Protein AF-A0A8K0CSU3-F1 (afdb_monomer_lite)

pLDDT: mean 88.86, std 16.76, range [47.19, 98.75]

Sequence (103 aa):
MLKIRALNRDSLSDEDAPTIRKEAQEEIALDLYNNALRLRCNGDLEESETVLQQILKENIPQLEAQGGLPKTMSTLKYSCYINLGSNAYERDDIKLALDYFLT

Foldseek 3Di:
DDDDDDPPPPPPPPVPPPDDDLVNLVVVLVVLLVVLVVCVVVVVLVVSLVSLVCSQVPSQVSNCVVVHDDPVVVVSNLVSLQSNLVSCVVVVVNVSSVVSNVD

Secondary structure (DSSP, 8-state):
------------------PPPHHHHHHHHHHHHHHHHHHHHHT-HHHHHHHHHHIIIIIHHHHHHTTS--HHHHHHHHHHHHHHHHHHHHTT-HHHHHHHHT-

Organism: Ignelater luminosus (NCBI:txid2038154)

Radius of gyration: 20.56 Å; chains: 1; bounding box: 41×35×65 Å

Structure (mmCIF, N/CA/C/O backbone):
data_AF-A0A8K0CSU3-F1
#
_entry.id   AF-A0A8K0CSU3-F1
#
loop_
_atom_site.group_PDB
_atom_site.id
_atom_site.type_symbol
_atom_site.label_atom_id
_atom_site.label_alt_id
_atom_site.label_comp_id
_atom_site.label_asym_id
_atom_site.label_entity_id
_atom_site.label_seq_id
_atom_site.pdbx_PDB_ins_code
_atom_site.Cartn_x
_atom_site.Cartn_y
_atom_site.Cartn_z
_atom_site.occupancy
_atom_site.B_iso_or_equiv
_atom_site.auth_seq_id
_atom_site.auth_comp_id
_atom_site.auth_asym_id
_atom_site.auth_atom_id
_atom_site.pdbx_PDB_model_num
ATOM 1 N N . MET A 1 1 ? 24.356 -23.534 -53.175 1.00 47.19 1 MET A N 1
ATOM 2 C CA . MET A 1 1 ? 24.600 -22.096 -52.925 1.00 47.19 1 MET A CA 1
ATOM 3 C C . MET A 1 1 ? 23.459 -21.556 -52.085 1.00 47.19 1 MET A C 1
ATOM 5 O O . MET A 1 1 ? 22.329 -21.553 -52.558 1.00 47.19 1 MET A O 1
ATOM 9 N N . LEU A 1 2 ? 23.734 -21.166 -50.841 1.00 52.09 2 LEU A N 1
ATOM 10 C CA . LEU A 1 2 ? 22.733 -20.556 -49.971 1.00 52.09 2 LEU A CA 1
ATOM 11 C C . LEU A 1 2 ? 22.543 -19.094 -50.412 1.00 52.09 2 LEU A C 1
ATOM 13 O O . LEU A 1 2 ? 23.488 -18.310 -50.351 1.00 52.09 2 LEU A O 1
ATOM 17 N N . LYS A 1 3 ? 21.355 -18.728 -50.903 1.00 55.78 3 LYS A N 1
ATOM 18 C CA . LYS A 1 3 ? 21.001 -17.326 -51.172 1.00 55.78 3 LYS A CA 1
ATOM 19 C C . LYS A 1 3 ? 20.470 -16.714 -49.879 1.00 55.78 3 LYS A C 1
ATOM 21 O O . LYS A 1 3 ? 19.316 -16.934 -49.526 1.00 55.78 3 LYS A O 1
ATOM 26 N N . ILE A 1 4 ? 21.314 -15.956 -49.184 1.00 60.19 4 ILE A N 1
ATOM 27 C CA . ILE A 1 4 ? 20.882 -15.129 -48.056 1.00 60.19 4 ILE A CA 1
ATOM 28 C C . ILE A 1 4 ? 20.201 -13.891 -48.641 1.00 60.19 4 ILE A C 1
ATOM 30 O O . ILE A 1 4 ? 20.833 -13.076 -49.310 1.00 60.19 4 ILE A O 1
ATOM 34 N N . ARG A 1 5 ? 18.887 -13.793 -48.441 1.00 66.31 5 ARG A N 1
ATOM 35 C CA . ARG A 1 5 ? 18.092 -12.609 -48.770 1.00 66.31 5 ARG A CA 1
ATOM 36 C C . ARG A 1 5 ? 17.986 -11.787 -47.490 1.00 66.31 5 ARG A C 1
ATOM 38 O O . ARG A 1 5 ? 17.591 -12.335 -46.465 1.00 66.31 5 ARG A O 1
ATOM 45 N N . ALA A 1 6 ? 18.370 -10.513 -47.537 1.00 61.16 6 ALA A N 1
ATOM 46 C CA . ALA A 1 6 ? 18.191 -9.620 -46.399 1.00 61.16 6 ALA A CA 1
ATOM 47 C C . ALA A 1 6 ? 16.698 -9.565 -46.046 1.00 61.16 6 ALA A C 1
ATOM 49 O O . ALA A 1 6 ? 15.867 -9.307 -46.922 1.00 61.16 6 ALA A O 1
ATOM 50 N N . LEU A 1 7 ? 16.358 -9.845 -44.783 1.00 53.75 7 LEU A N 1
ATOM 51 C CA . LEU A 1 7 ? 15.052 -9.486 -44.252 1.00 53.75 7 LEU A CA 1
ATOM 52 C C . LEU A 1 7 ? 15.010 -7.955 -44.230 1.00 53.75 7 LEU A C 1
ATOM 54 O O . LEU A 1 7 ? 15.459 -7.336 -43.271 1.00 53.75 7 LEU A O 1
ATOM 58 N N . ASN A 1 8 ? 14.443 -7.349 -45.273 1.00 52.28 8 ASN A N 1
ATOM 59 C CA . ASN A 1 8 ? 13.731 -6.089 -45.096 1.00 52.28 8 ASN A CA 1
ATOM 60 C C . ASN A 1 8 ? 12.508 -6.427 -44.243 1.00 52.28 8 ASN A C 1
ATOM 62 O O . ASN A 1 8 ? 11.420 -6.677 -44.752 1.00 52.28 8 ASN A O 1
ATOM 66 N N . ARG A 1 9 ? 12.737 -6.575 -42.940 1.00 51.62 9 ARG A N 1
ATOM 67 C CA . ARG A 1 9 ? 11.687 -6.425 -41.958 1.00 51.62 9 ARG A CA 1
ATOM 68 C C . ARG A 1 9 ? 11.714 -4.943 -41.670 1.00 51.62 9 ARG A C 1
ATOM 70 O O . ARG A 1 9 ? 12.647 -4.468 -41.027 1.00 51.62 9 ARG A O 1
ATOM 77 N N . ASP A 1 10 ? 10.767 -4.246 -42.282 1.00 49.66 10 ASP A N 1
ATOM 78 C CA . ASP A 1 10 ? 10.502 -2.843 -42.035 1.00 49.66 10 ASP A CA 1
ATOM 79 C C . ASP A 1 10 ? 10.675 -2.585 -40.543 1.00 49.66 10 ASP A C 1
ATOM 81 O O . ASP A 1 10 ? 10.066 -3.257 -39.701 1.00 49.66 10 ASP A O 1
ATOM 85 N N . SER A 1 11 ? 11.606 -1.686 -40.236 1.00 47.53 11 SER A N 1
ATOM 86 C CA . SER A 1 11 ? 11.734 -1.106 -38.915 1.00 47.53 11 SER A CA 1
ATOM 87 C C . SER A 1 11 ? 10.408 -0.405 -38.673 1.00 47.53 11 SER A C 1
ATOM 89 O O . SER A 1 11 ? 10.221 0.730 -39.106 1.00 47.53 11 SER A O 1
ATOM 91 N N . LEU A 1 12 ? 9.457 -1.120 -38.067 1.00 48.66 12 LEU A N 1
ATOM 92 C CA . LEU A 1 12 ? 8.349 -0.514 -37.357 1.00 48.66 12 LEU A CA 1
ATOM 93 C C . LEU A 1 12 ? 9.019 0.429 -36.370 1.00 48.66 12 LEU A C 1
ATOM 95 O O . LEU A 1 12 ? 9.582 0.006 -35.365 1.00 48.66 12 LEU A O 1
ATOM 99 N N . SER A 1 13 ? 9.069 1.697 -36.759 1.00 49.31 13 SER A N 1
ATOM 100 C CA . SER A 1 13 ? 9.314 2.811 -35.871 1.00 49.31 13 SER A CA 1
ATOM 101 C C . SER A 1 13 ? 8.097 2.882 -34.958 1.00 49.31 13 SER A C 1
ATOM 103 O O . SER A 1 13 ? 7.254 3.760 -35.118 1.00 49.31 13 SER A O 1
ATOM 105 N N . ASP A 1 14 ? 7.969 1.909 -34.055 1.00 47.84 14 ASP A N 1
ATOM 106 C CA . ASP A 1 14 ? 7.305 2.178 -32.798 1.00 47.84 14 ASP A CA 1
ATOM 107 C C . ASP A 1 14 ? 8.161 3.271 -32.174 1.00 47.84 14 ASP A C 1
ATOM 109 O O . ASP A 1 14 ? 9.370 3.110 -31.990 1.00 47.84 14 ASP A O 1
ATOM 113 N N . GLU A 1 15 ? 7.571 4.444 -31.979 1.00 48.31 15 GLU A N 1
ATOM 114 C CA . GLU A 1 15 ? 8.167 5.415 -31.084 1.00 48.31 15 GLU A CA 1
ATOM 115 C C . GLU A 1 15 ? 8.269 4.732 -29.720 1.00 48.31 15 GLU A C 1
ATOM 117 O O . GLU A 1 15 ? 7.297 4.666 -28.969 1.00 48.31 15 GLU A O 1
ATOM 122 N N . ASP A 1 16 ? 9.438 4.145 -29.453 1.00 54.34 16 ASP A N 1
ATOM 123 C CA . ASP A 1 16 ? 9.822 3.571 -28.174 1.00 54.34 16 ASP A CA 1
ATOM 124 C C . ASP A 1 16 ? 9.831 4.723 -27.168 1.00 54.34 16 ASP A C 1
ATOM 126 O O . ASP A 1 16 ? 10.859 5.352 -26.893 1.00 54.34 16 ASP A O 1
ATOM 130 N N . ALA A 1 17 ? 8.657 5.035 -26.618 1.00 58.22 17 ALA A N 1
ATOM 131 C CA . ALA A 1 17 ? 8.580 5.774 -25.377 1.00 58.22 17 ALA A CA 1
ATOM 132 C C . ALA A 1 17 ? 9.525 5.057 -24.398 1.00 58.22 17 ALA A C 1
ATOM 134 O O . ALA A 1 17 ? 9.455 3.827 -24.277 1.00 58.22 17 ALA A O 1
ATOM 135 N N . PRO A 1 18 ? 10.455 5.775 -23.744 1.00 62.03 18 PRO A N 1
ATOM 136 C CA . PRO A 1 18 ? 11.475 5.138 -22.932 1.00 62.03 18 PRO A CA 1
ATOM 137 C C . PRO A 1 18 ? 10.801 4.272 -21.868 1.00 62.03 18 PRO A C 1
ATOM 139 O O . PRO A 1 18 ? 10.131 4.774 -20.967 1.00 62.03 18 PRO A O 1
ATOM 142 N N . THR A 1 19 ? 10.959 2.954 -21.997 1.00 72.62 19 THR A N 1
ATOM 143 C CA . THR A 1 19 ? 10.410 2.008 -21.029 1.00 72.62 19 THR A CA 1
ATOM 144 C C . THR A 1 19 ? 11.169 2.194 -19.720 1.00 72.62 19 THR A C 1
ATOM 146 O O . THR A 1 19 ? 12.389 2.013 -19.666 1.00 72.62 19 THR A O 1
ATOM 149 N N . ILE A 1 20 ? 10.454 2.589 -18.664 1.00 82.56 20 ILE A N 1
ATOM 150 C CA . ILE A 1 20 ? 11.016 2.692 -17.316 1.00 82.56 20 ILE A CA 1
ATOM 151 C C . ILE A 1 20 ? 11.531 1.308 -16.918 1.00 82.56 20 ILE A C 1
ATOM 153 O O . ILE A 1 20 ? 10.822 0.307 -17.031 1.00 82.56 20 ILE A O 1
ATOM 157 N N . ARG A 1 21 ? 12.788 1.252 -16.469 1.00 89.88 21 ARG A N 1
ATOM 158 C CA . ARG A 1 21 ? 13.401 0.003 -16.008 1.00 89.88 21 ARG A CA 1
ATOM 159 C C . ARG A 1 21 ? 12.682 -0.510 -14.767 1.00 89.88 21 ARG A C 1
ATOM 161 O O . ARG A 1 21 ? 12.252 0.286 -13.933 1.00 89.88 21 ARG A O 1
ATOM 168 N N . LYS A 1 22 ? 12.630 -1.830 -14.617 1.00 91.19 22 LYS A N 1
ATOM 169 C CA . LYS A 1 22 ? 11.954 -2.496 -13.502 1.00 91.19 22 LYS A CA 1
ATOM 170 C C . LYS A 1 22 ? 12.383 -1.951 -12.146 1.00 91.19 22 LYS A C 1
ATOM 172 O O . LYS A 1 22 ? 11.538 -1.592 -11.341 1.00 91.19 22 LYS A O 1
ATOM 177 N N . GLU A 1 23 ? 13.683 -1.787 -11.940 1.00 92.94 23 GLU A N 1
ATOM 178 C CA . GLU A 1 23 ? 14.252 -1.295 -10.686 1.00 92.94 23 GLU A CA 1
ATOM 179 C C . GLU A 1 23 ? 13.834 0.152 -10.388 1.00 92.94 23 GLU A C 1
ATOM 181 O O . GLU A 1 23 ? 13.595 0.507 -9.239 1.00 92.94 23 GLU A O 1
ATOM 186 N N . ALA A 1 24 ? 13.694 0.989 -11.421 1.00 93.62 24 ALA A N 1
ATOM 187 C CA . ALA A 1 24 ? 13.189 2.350 -11.252 1.00 93.62 24 ALA A CA 1
ATOM 188 C C . ALA A 1 24 ? 11.692 2.351 -10.909 1.00 93.62 24 ALA A C 1
ATOM 190 O O . ALA A 1 24 ? 11.252 3.134 -10.075 1.00 93.62 24 ALA A O 1
ATOM 191 N N . GLN A 1 25 ? 10.915 1.446 -11.505 1.00 94.31 25 GLN A N 1
ATOM 192 C CA . GLN A 1 25 ? 9.499 1.279 -11.185 1.00 94.31 25 GLN A CA 1
ATOM 193 C C . GLN A 1 25 ? 9.285 0.757 -9.752 1.00 94.31 25 GLN A C 1
ATOM 195 O O . GLN A 1 25 ? 8.343 1.173 -9.075 1.00 94.31 25 GLN A O 1
ATOM 200 N N . GLU A 1 26 ? 10.166 -0.130 -9.284 1.00 96.00 26 GLU A N 1
ATOM 201 C CA . GLU A 1 26 ? 10.206 -0.607 -7.898 1.00 96.00 26 GLU A CA 1
ATOM 202 C C . GLU A 1 26 ? 10.463 0.545 -6.918 1.00 96.00 26 GLU A C 1
ATOM 204 O O . GLU A 1 26 ? 9.739 0.673 -5.931 1.00 96.00 26 GLU A O 1
ATOM 209 N N . GLU A 1 27 ? 11.429 1.418 -7.217 1.00 97.31 27 GLU A N 1
ATOM 210 C CA . GLU A 1 27 ? 11.734 2.579 -6.372 1.00 97.31 27 GLU A CA 1
ATOM 211 C C . GLU A 1 27 ? 10.568 3.573 -6.324 1.00 97.31 27 GLU A C 1
ATOM 213 O O . GLU A 1 27 ? 10.178 4.017 -5.247 1.00 97.31 27 GLU A O 1
ATOM 218 N N . ILE A 1 28 ? 9.927 3.845 -7.467 1.00 96.62 28 ILE A N 1
ATOM 219 C CA . ILE A 1 28 ? 8.726 4.693 -7.523 1.00 96.62 28 ILE A CA 1
ATOM 220 C C . ILE A 1 28 ? 7.623 4.134 -6.610 1.00 96.62 28 ILE A C 1
ATOM 222 O O . ILE A 1 28 ? 6.981 4.886 -5.876 1.00 96.62 28 ILE A O 1
ATOM 226 N N . ALA A 1 29 ? 7.393 2.817 -6.632 1.00 97.69 29 ALA A N 1
ATOM 227 C CA . ALA A 1 29 ? 6.384 2.188 -5.781 1.00 97.69 29 ALA A CA 1
ATOM 228 C C . ALA A 1 29 ? 6.731 2.305 -4.284 1.00 97.69 29 ALA A C 1
ATOM 230 O O . ALA A 1 29 ? 5.845 2.557 -3.464 1.00 97.69 29 ALA A O 1
ATOM 231 N N . LEU A 1 30 ? 8.010 2.157 -3.925 1.00 98.38 30 LEU A N 1
ATOM 232 C CA . LEU A 1 30 ? 8.492 2.321 -2.551 1.00 98.38 30 LEU A CA 1
ATOM 233 C C . LEU A 1 30 ? 8.360 3.766 -2.061 1.00 98.38 30 LEU A C 1
ATOM 235 O O . LEU A 1 30 ? 7.914 3.990 -0.934 1.00 98.38 30 LEU A O 1
ATOM 239 N N . ASP A 1 31 ? 8.691 4.743 -2.900 1.00 98.62 31 ASP A N 1
ATOM 240 C CA . ASP A 1 31 ? 8.559 6.162 -2.574 1.00 98.62 31 ASP A CA 1
ATOM 241 C C . ASP A 1 31 ? 7.101 6.567 -2.358 1.00 98.62 31 ASP A C 1
ATOM 243 O O . ASP A 1 31 ? 6.785 7.236 -1.367 1.00 98.62 31 ASP A O 1
ATOM 247 N N . LEU A 1 32 ? 6.194 6.106 -3.225 1.00 98.69 32 LEU A N 1
ATOM 248 C CA . LEU A 1 32 ? 4.754 6.303 -3.048 1.00 98.69 32 LEU A CA 1
ATOM 249 C C . LEU A 1 32 ? 4.266 5.675 -1.742 1.00 98.69 32 LEU A C 1
ATOM 251 O O . LEU A 1 32 ? 3.527 6.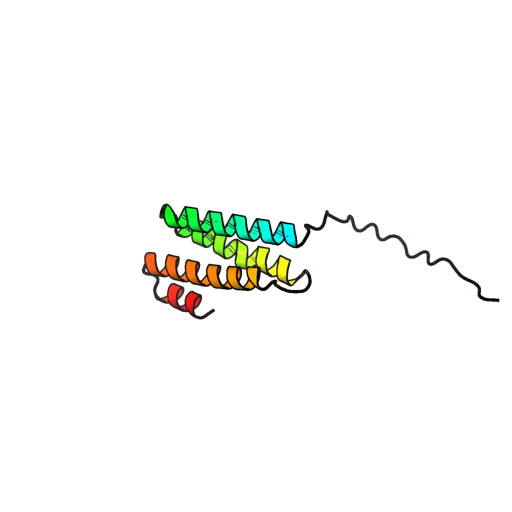310 -0.991 1.00 98.69 32 LEU A O 1
ATOM 255 N N . TYR A 1 33 ? 4.710 4.459 -1.423 1.00 98.75 33 TYR A N 1
ATOM 256 C CA . TYR A 1 33 ? 4.326 3.801 -0.178 1.00 98.75 33 TYR A CA 1
ATOM 257 C C . TYR A 1 33 ? 4.820 4.573 1.052 1.00 98.75 33 TYR A C 1
ATOM 259 O O . TYR A 1 33 ? 4.051 4.830 1.978 1.00 98.75 33 TYR A O 1
ATOM 267 N N . ASN A 1 34 ? 6.076 5.027 1.044 1.00 98.69 34 ASN A N 1
ATOM 268 C CA . ASN A 1 34 ? 6.621 5.864 2.112 1.00 98.69 34 ASN A CA 1
ATOM 269 C C . ASN A 1 34 ? 5.851 7.185 2.252 1.00 98.69 34 ASN A C 1
ATOM 271 O O . ASN A 1 34 ? 5.626 7.647 3.371 1.00 98.69 34 ASN A O 1
ATOM 275 N N . ASN A 1 35 ? 5.423 7.788 1.139 1.00 98.69 35 ASN A N 1
ATOM 276 C CA . ASN A 1 35 ? 4.560 8.965 1.162 1.00 98.69 35 ASN A CA 1
ATOM 277 C C . ASN A 1 35 ? 3.200 8.662 1.811 1.00 98.69 35 ASN A C 1
ATOM 279 O O . ASN A 1 35 ? 2.782 9.382 2.715 1.00 98.69 35 ASN A O 1
ATOM 283 N N . ALA A 1 36 ? 2.554 7.555 1.434 1.00 98.69 36 ALA A N 1
ATOM 284 C CA . ALA A 1 36 ? 1.285 7.133 2.024 1.00 98.69 36 ALA A CA 1
ATOM 285 C C . ALA A 1 36 ? 1.378 6.921 3.544 1.00 98.69 36 ALA A C 1
ATOM 287 O O . ALA A 1 36 ? 0.452 7.280 4.275 1.00 98.69 36 ALA A O 1
ATOM 288 N N . LEU A 1 37 ? 2.498 6.378 4.036 1.00 98.56 37 LEU A N 1
ATOM 289 C CA . LEU A 1 37 ? 2.734 6.222 5.472 1.00 98.56 37 LEU A CA 1
ATOM 290 C C . LEU A 1 37 ? 2.904 7.567 6.187 1.00 98.56 37 LEU A C 1
ATOM 292 O O . LEU A 1 37 ? 2.403 7.726 7.297 1.00 98.56 37 LEU A O 1
ATOM 296 N N . ARG A 1 38 ? 3.574 8.547 5.566 1.00 98.75 38 ARG A N 1
ATOM 297 C CA . ARG A 1 38 ? 3.700 9.901 6.135 1.00 98.75 38 ARG A CA 1
ATOM 298 C C . ARG A 1 38 ? 2.342 10.595 6.230 1.00 98.75 38 ARG A C 1
ATOM 300 O O . ARG A 1 38 ? 2.039 11.135 7.287 1.00 98.75 38 ARG A O 1
ATOM 307 N N . LEU A 1 39 ? 1.525 10.514 5.177 1.00 98.56 39 LEU A N 1
ATOM 308 C CA . LEU A 1 39 ? 0.150 11.031 5.170 1.00 98.56 39 LEU A CA 1
ATOM 309 C C . LEU A 1 39 ? -0.672 10.421 6.309 1.00 98.56 39 LEU A C 1
ATOM 311 O O . LEU A 1 39 ? -1.256 11.132 7.119 1.00 98.56 39 LEU A O 1
ATOM 315 N N . ARG A 1 40 ? -0.609 9.094 6.463 1.00 97.25 40 ARG A N 1
ATOM 316 C CA . ARG A 1 40 ? -1.270 8.396 7.570 1.00 97.25 40 ARG A CA 1
ATOM 317 C C . ARG A 1 40 ? -0.790 8.884 8.940 1.00 97.25 40 ARG A C 1
ATOM 319 O O . ARG A 1 40 ? -1.613 9.147 9.807 1.00 97.25 40 ARG A O 1
ATOM 326 N N . CYS A 1 41 ? 0.521 9.032 9.141 1.00 97.38 41 CYS A N 1
ATOM 327 C CA . CYS A 1 41 ? 1.082 9.549 10.396 1.00 97.38 41 CYS A CA 1
ATOM 328 C C . CYS A 1 41 ? 0.620 10.978 10.725 1.00 97.38 41 CYS A C 1
ATOM 330 O O . CYS A 1 41 ? 0.557 11.331 11.900 1.00 97.38 41 CYS A O 1
ATOM 332 N N . ASN A 1 42 ? 0.295 11.782 9.712 1.00 97.62 42 ASN A N 1
ATOM 333 C CA . ASN A 1 42 ? -0.245 13.130 9.882 1.00 97.62 42 ASN A CA 1
ATOM 334 C C . ASN A 1 42 ? -1.764 13.148 10.134 1.00 97.62 42 ASN A C 1
ATOM 336 O O . ASN A 1 42 ? -2.308 14.198 10.466 1.00 97.62 42 ASN A O 1
ATOM 340 N N . GLY A 1 43 ? -2.441 12.000 10.021 1.00 97.06 43 GLY A N 1
ATOM 341 C CA . GLY A 1 43 ? -3.896 11.879 10.129 1.00 97.06 43 GLY A CA 1
ATOM 342 C C . GLY A 1 43 ? -4.637 12.011 8.793 1.00 97.06 43 GLY A C 1
ATOM 343 O O . GLY A 1 43 ? -5.863 11.919 8.771 1.00 97.06 43 GLY A O 1
ATOM 344 N N . ASP A 1 44 ? -3.919 12.159 7.678 1.00 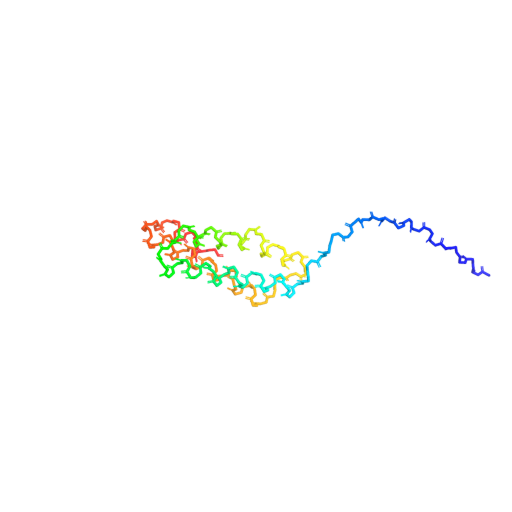98.12 44 ASP A N 1
ATOM 345 C CA . ASP A 1 44 ? -4.477 12.330 6.332 1.00 98.12 44 ASP A CA 1
ATOM 346 C C . ASP A 1 44 ? -4.857 10.964 5.722 1.00 98.12 44 ASP A C 1
ATOM 348 O O . ASP A 1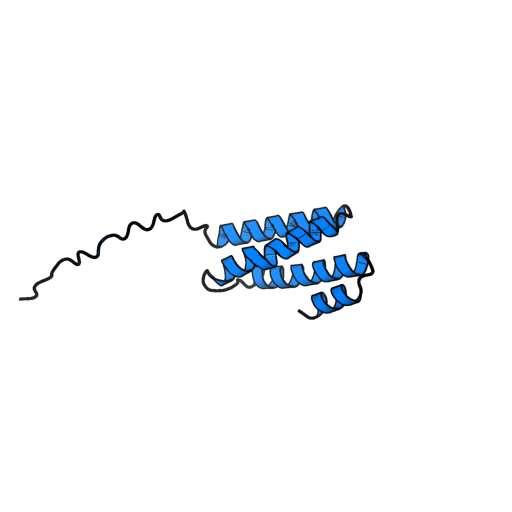 44 ? -4.281 10.492 4.736 1.00 98.12 44 ASP A O 1
ATOM 352 N N . LEU A 1 45 ? -5.813 10.272 6.354 1.00 97.44 45 LEU A N 1
ATOM 353 C CA . LEU A 1 45 ? -6.158 8.878 6.035 1.00 97.44 45 LEU A CA 1
ATOM 354 C C . LEU A 1 45 ? -6.706 8.688 4.611 1.00 97.44 45 LEU A C 1
ATOM 356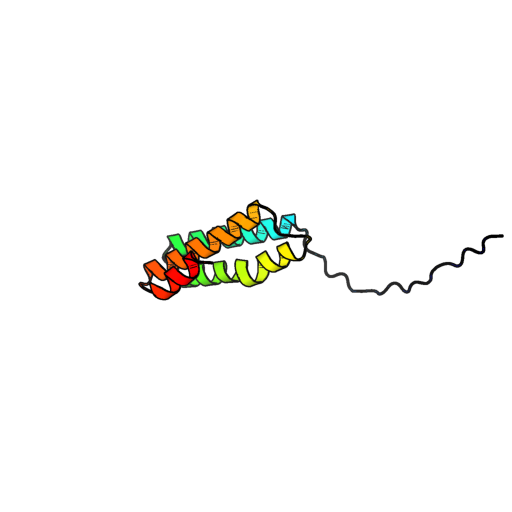 O O . LEU A 1 45 ? -6.411 7.672 3.979 1.00 97.44 45 LEU A O 1
ATOM 360 N N . GLU A 1 46 ? -7.479 9.647 4.097 1.00 97.31 46 GLU A N 1
ATOM 361 C CA . GLU A 1 46 ? -8.058 9.596 2.743 1.00 97.31 46 GLU A CA 1
ATOM 362 C C . GLU A 1 46 ? -7.003 9.801 1.648 1.00 97.31 46 GLU A C 1
ATOM 364 O O . GLU A 1 46 ? -6.998 9.098 0.632 1.00 97.31 46 GLU A O 1
ATOM 369 N N . GLU A 1 47 ? -6.065 10.725 1.865 1.00 98.19 47 GLU A N 1
ATOM 370 C CA . GLU A 1 47 ? -4.943 10.933 0.947 1.00 98.19 47 GLU A CA 1
ATOM 371 C C . GLU A 1 47 ? -4.007 9.721 0.965 1.00 98.19 47 GLU A C 1
ATOM 373 O O . GLU A 1 47 ? -3.606 9.225 -0.090 1.00 98.19 47 GLU A O 1
ATOM 378 N N . SER A 1 48 ? -3.725 9.181 2.157 1.00 98.62 48 SER A N 1
ATOM 379 C CA . SER A 1 48 ? -2.985 7.928 2.315 1.00 98.62 48 SER A CA 1
ATOM 380 C C . SER A 1 48 ? -3.648 6.784 1.540 1.00 98.62 48 SER A C 1
ATOM 382 O O . SER A 1 48 ? -2.982 6.109 0.754 1.00 98.62 48 SER A O 1
ATOM 384 N N . GLU A 1 49 ? -4.965 6.598 1.687 1.00 98.44 49 GLU A N 1
ATOM 385 C CA . GLU A 1 49 ? -5.725 5.594 0.934 1.00 98.44 49 GLU A CA 1
ATOM 386 C C . GLU A 1 49 ? -5.604 5.798 -0.580 1.00 98.44 49 GLU A C 1
ATOM 388 O O . GLU A 1 49 ? -5.363 4.833 -1.306 1.00 98.44 49 GLU A O 1
ATOM 393 N N . THR A 1 50 ? -5.710 7.038 -1.058 1.00 98.56 50 THR A N 1
ATOM 394 C CA . THR A 1 50 ? -5.596 7.355 -2.488 1.00 98.56 50 THR A CA 1
ATOM 395 C C . THR A 1 50 ? -4.247 6.904 -3.052 1.00 98.56 50 THR A C 1
ATOM 397 O O . THR A 1 50 ? -4.201 6.227 -4.082 1.00 98.56 50 THR A O 1
ATOM 400 N N . VAL A 1 51 ? -3.150 7.197 -2.347 1.00 98.75 51 VAL A N 1
ATOM 401 C CA . VAL A 1 51 ? -1.799 6.789 -2.763 1.00 98.75 51 VAL A CA 1
ATOM 402 C C . VAL A 1 51 ? -1.629 5.266 -2.702 1.00 98.75 51 VAL A C 1
ATOM 404 O O . VAL A 1 51 ? -1.085 4.669 -3.631 1.00 98.75 51 VAL A O 1
ATOM 407 N N . LEU A 1 52 ? -2.132 4.601 -1.657 1.00 98.75 52 LEU A N 1
ATOM 408 C CA . LEU A 1 52 ? -2.080 3.135 -1.554 1.00 98.75 52 LEU A CA 1
ATOM 409 C C . LEU A 1 52 ? -2.855 2.455 -2.690 1.00 98.75 52 LEU A C 1
ATOM 411 O O . LEU A 1 52 ? -2.378 1.481 -3.277 1.00 98.75 52 LEU A O 1
ATOM 415 N N . GLN A 1 53 ? -4.032 2.977 -3.041 1.00 98.50 53 GLN A N 1
ATOM 416 C CA . GLN A 1 53 ? -4.808 2.470 -4.169 1.00 98.50 53 GLN A CA 1
ATOM 417 C C . GLN A 1 53 ? -4.104 2.706 -5.507 1.00 98.50 53 GLN A C 1
ATOM 419 O O . GLN A 1 53 ? -4.187 1.838 -6.376 1.00 98.50 53 GLN A O 1
ATOM 424 N N . GLN A 1 54 ? -3.399 3.829 -5.677 1.00 98.44 54 GLN A N 1
ATOM 425 C CA . GLN A 1 54 ? -2.595 4.090 -6.872 1.00 98.44 54 GLN A CA 1
ATOM 426 C C . GLN A 1 54 ? -1.527 3.005 -7.059 1.00 98.44 54 GLN A C 1
ATOM 428 O O . GLN A 1 54 ? -1.440 2.402 -8.129 1.00 98.44 54 GLN A O 1
ATOM 433 N N . ILE A 1 55 ? -0.788 2.670 -5.997 1.00 98.50 55 ILE A N 1
ATOM 434 C CA . ILE A 1 55 ? 0.236 1.615 -6.040 1.00 98.50 55 ILE A CA 1
ATOM 435 C C . ILE A 1 55 ? -0.375 0.287 -6.507 1.00 98.50 55 ILE A C 1
ATOM 437 O O . ILE A 1 55 ? 0.181 -0.383 -7.379 1.00 98.50 55 ILE A O 1
ATOM 441 N N . LEU A 1 56 ? -1.535 -0.087 -5.960 1.00 98.38 56 LEU A N 1
ATOM 442 C CA . LEU A 1 56 ? -2.213 -1.348 -6.276 1.00 98.38 56 LEU A CA 1
ATOM 443 C C . LEU A 1 56 ? -2.812 -1.391 -7.687 1.00 98.38 56 LEU A C 1
ATOM 445 O O . LEU A 1 56 ? -2.832 -2.457 -8.301 1.00 98.38 56 LEU A O 1
ATOM 449 N N . LYS A 1 57 ? -3.327 -0.265 -8.187 1.00 98.12 57 LYS A N 1
ATOM 450 C CA . LYS A 1 57 ? -4.037 -0.185 -9.474 1.00 98.12 57 LYS A CA 1
ATOM 451 C C . LYS A 1 57 ? -3.109 0.104 -10.653 1.00 98.12 57 LYS A C 1
ATOM 453 O O . LYS A 1 57 ? -3.455 -0.245 -11.778 1.00 98.12 57 LYS A O 1
ATOM 458 N N . GLU A 1 58 ? -1.952 0.715 -10.409 1.00 96.19 58 GLU A N 1
ATOM 459 C CA . GLU A 1 58 ? -1.043 1.178 -11.462 1.00 96.19 58 GLU A CA 1
ATOM 460 C C . GLU A 1 58 ? 0.339 0.526 -11.345 1.00 96.19 58 GLU A C 1
ATOM 462 O O . GLU A 1 58 ? 0.744 -0.233 -12.227 1.00 96.19 58 GLU A O 1
ATOM 467 N N . ASN A 1 59 ? 1.060 0.767 -10.248 1.00 95.81 59 ASN A N 1
ATOM 468 C CA . ASN A 1 59 ? 2.468 0.378 -10.129 1.00 95.81 59 ASN A CA 1
ATOM 469 C C . ASN A 1 59 ? 2.666 -1.141 -10.053 1.00 95.81 59 ASN A C 1
ATOM 471 O O . ASN A 1 59 ? 3.546 -1.681 -10.724 1.00 95.81 59 ASN A O 1
ATOM 475 N N . ILE A 1 60 ? 1.855 -1.836 -9.250 1.00 97.06 60 ILE A N 1
ATOM 476 C CA . ILE A 1 60 ? 1.929 -3.295 -9.109 1.00 97.06 60 ILE A CA 1
ATOM 477 C C . ILE A 1 60 ? 1.615 -3.996 -10.444 1.00 97.06 60 ILE A C 1
ATOM 479 O O . ILE A 1 60 ? 2.444 -4.804 -10.869 1.00 97.06 60 ILE A O 1
ATOM 483 N N . PRO A 1 61 ? 0.522 -3.667 -11.165 1.00 96.00 61 PRO A N 1
ATOM 484 C CA . PRO A 1 61 ? 0.270 -4.219 -12.497 1.00 96.00 61 PRO A CA 1
ATOM 485 C C . PRO A 1 61 ? 1.389 -3.947 -13.509 1.00 96.00 61 PRO A C 1
ATOM 487 O O . PRO A 1 61 ? 1.740 -4.831 -14.290 1.00 96.00 61 PRO A O 1
ATOM 490 N N . GLN A 1 62 ? 1.994 -2.754 -13.486 1.00 93.69 62 GLN A N 1
ATOM 491 C CA . GLN A 1 62 ? 3.133 -2.434 -14.356 1.00 93.69 62 GLN A CA 1
ATOM 492 C C . GLN A 1 62 ? 4.346 -3.329 -14.063 1.00 93.69 62 GLN A C 1
ATOM 494 O O . GLN A 1 62 ? 4.985 -3.818 -14.992 1.00 93.69 62 GLN A O 1
ATOM 499 N N . LEU A 1 63 ? 4.644 -3.593 -12.788 1.00 93.50 63 LEU A N 1
ATOM 500 C CA . LEU A 1 63 ? 5.723 -4.499 -12.383 1.00 93.50 63 LEU A CA 1
ATOM 501 C C . LEU A 1 63 ? 5.418 -5.963 -12.726 1.00 93.50 63 LEU A C 1
ATOM 503 O O . LEU A 1 63 ? 6.305 -6.686 -13.180 1.00 93.50 63 LEU A O 1
ATOM 507 N N . GLU A 1 64 ? 4.169 -6.402 -12.547 1.00 94.38 64 GLU A N 1
ATOM 508 C CA . GLU A 1 64 ? 3.705 -7.741 -12.929 1.00 94.38 64 GLU A CA 1
ATOM 509 C C . GLU A 1 64 ? 3.866 -7.976 -14.441 1.00 94.38 64 GLU A C 1
ATOM 511 O O . GLU A 1 64 ? 4.346 -9.038 -14.849 1.00 94.38 64 GLU A O 1
ATOM 516 N N . ALA A 1 65 ? 3.570 -6.966 -15.267 1.00 92.50 65 ALA A N 1
ATOM 517 C CA . ALA A 1 65 ? 3.751 -7.020 -16.719 1.00 92.50 65 ALA A CA 1
ATOM 518 C C . ALA A 1 65 ? 5.228 -7.163 -17.147 1.00 92.50 65 ALA A C 1
ATOM 520 O O . ALA A 1 65 ? 5.510 -7.715 -18.211 1.00 92.50 65 ALA A O 1
ATOM 521 N N . GLN A 1 66 ? 6.185 -6.749 -16.309 1.00 89.25 66 GLN A N 1
ATOM 522 C CA . GLN A 1 66 ? 7.630 -6.845 -16.564 1.00 89.25 66 GLN A CA 1
ATOM 523 C C . GLN A 1 66 ? 8.236 -8.188 -16.108 1.00 89.25 66 GLN A C 1
ATOM 525 O O . GLN A 1 66 ? 9.308 -8.252 -15.494 1.00 89.25 66 GLN A O 1
ATOM 530 N N . GLY A 1 67 ? 7.539 -9.290 -16.395 1.00 85.88 67 GLY A N 1
ATOM 531 C CA . GLY A 1 67 ? 8.015 -10.644 -16.094 1.00 85.88 67 GLY A CA 1
ATOM 532 C C . GLY A 1 67 ? 7.783 -11.088 -14.647 1.00 85.88 67 GLY A C 1
ATOM 533 O O . GLY A 1 67 ? 8.543 -11.908 -14.131 1.00 85.88 67 GLY A O 1
ATOM 534 N N . GLY A 1 68 ? 6.745 -10.558 -13.997 1.00 88.75 68 GLY A N 1
ATOM 535 C CA . GLY A 1 68 ? 6.298 -10.974 -12.670 1.00 88.75 68 GLY A CA 1
ATOM 536 C C . GLY A 1 68 ? 6.763 -10.070 -11.529 1.00 88.75 68 GLY A C 1
ATOM 537 O O . GLY A 1 68 ? 7.757 -9.344 -11.627 1.00 88.75 68 GLY A O 1
ATOM 538 N N . LEU A 1 69 ? 6.027 -10.145 -10.418 1.00 93.50 69 LEU A N 1
ATOM 539 C CA . LEU A 1 69 ? 6.236 -9.305 -9.246 1.00 93.50 69 LEU A CA 1
ATOM 540 C C . LEU A 1 69 ? 7.390 -9.841 -8.379 1.00 93.50 69 LEU A C 1
ATOM 542 O O . LEU A 1 69 ? 7.318 -10.975 -7.898 1.00 93.50 69 LEU A O 1
ATOM 546 N N . PRO A 1 70 ? 8.449 -9.051 -8.131 1.00 93.75 70 PRO A N 1
ATOM 547 C CA . PRO A 1 70 ? 9.486 -9.415 -7.172 1.00 93.75 70 PRO A CA 1
ATOM 548 C C . PRO A 1 70 ? 8.909 -9.703 -5.784 1.00 93.75 70 PRO A C 1
ATOM 550 O O . PRO A 1 70 ? 7.876 -9.155 -5.390 1.00 93.75 70 PRO A O 1
ATOM 553 N N . LYS A 1 71 ? 9.613 -10.517 -4.990 1.00 95.75 71 LYS A N 1
ATOM 554 C CA . LYS A 1 71 ? 9.183 -10.843 -3.620 1.00 95.75 71 LYS A CA 1
ATOM 555 C C . LYS A 1 71 ? 9.023 -9.591 -2.751 1.00 95.75 71 LYS A C 1
ATOM 557 O O . LYS A 1 71 ? 8.060 -9.495 -2.000 1.00 95.75 71 LYS A O 1
ATOM 562 N N . THR A 1 72 ? 9.938 -8.633 -2.873 1.00 95.00 72 THR A N 1
ATOM 563 C CA . THR A 1 72 ? 9.887 -7.336 -2.178 1.00 95.00 72 THR A CA 1
ATOM 564 C C . THR A 1 72 ? 8.606 -6.573 -2.506 1.00 95.00 72 THR A C 1
ATOM 566 O O . THR A 1 72 ? 7.910 -6.123 -1.601 1.00 95.00 72 THR A O 1
ATOM 569 N N . MET A 1 73 ? 8.238 -6.516 -3.784 1.00 97.44 73 MET A N 1
ATOM 570 C CA . MET A 1 73 ? 7.022 -5.844 -4.246 1.00 97.44 73 MET A CA 1
ATOM 571 C C . MET A 1 73 ? 5.747 -6.632 -3.928 1.00 97.44 73 MET A C 1
ATOM 573 O O . MET A 1 73 ? 4.691 -6.043 -3.724 1.00 97.44 73 MET A O 1
ATOM 577 N N . SER A 1 74 ? 5.837 -7.957 -3.802 1.00 97.62 74 SER A N 1
ATOM 578 C CA . SER A 1 74 ? 4.738 -8.786 -3.289 1.00 97.62 74 SER A CA 1
ATOM 579 C C . SER A 1 74 ? 4.454 -8.473 -1.819 1.00 97.62 74 SER A C 1
ATOM 581 O O . SER A 1 74 ? 3.299 -8.314 -1.430 1.00 97.62 74 SER A O 1
ATOM 583 N N . THR A 1 75 ? 5.506 -8.314 -1.009 1.00 98.00 75 THR A N 1
ATOM 584 C CA . THR A 1 75 ? 5.370 -7.831 0.371 1.00 98.00 75 THR A CA 1
ATOM 585 C C . THR A 1 75 ? 4.781 -6.422 0.400 1.00 98.00 75 THR A C 1
ATOM 587 O O . THR A 1 75 ? 3.870 -6.178 1.181 1.00 98.00 75 THR A O 1
ATOM 590 N N . LEU A 1 76 ? 5.236 -5.518 -0.478 1.00 98.38 76 LEU A N 1
ATOM 591 C CA . LEU A 1 76 ? 4.694 -4.159 -0.585 1.00 98.38 76 LEU A CA 1
ATOM 592 C C . LEU A 1 76 ? 3.191 -4.163 -0.903 1.00 98.38 76 LEU A C 1
ATOM 594 O O . LEU A 1 76 ? 2.426 -3.464 -0.243 1.00 98.38 76 LEU A O 1
ATOM 598 N N . LYS A 1 77 ? 2.760 -4.986 -1.868 1.00 98.50 77 LYS A N 1
ATOM 599 C CA . LYS A 1 77 ? 1.349 -5.180 -2.237 1.00 98.50 77 LYS A CA 1
ATOM 600 C C . LYS A 1 77 ? 0.513 -5.597 -1.027 1.00 98.50 77 LYS A C 1
ATOM 602 O O . LYS A 1 77 ? -0.493 -4.960 -0.734 1.00 98.50 77 LYS A O 1
ATOM 607 N N . TYR A 1 78 ? 0.965 -6.611 -0.289 1.00 98.38 78 TYR A N 1
ATOM 608 C CA . TYR A 1 78 ? 0.316 -7.037 0.953 1.00 98.38 78 TYR A CA 1
ATOM 609 C C . TYR A 1 78 ? 0.264 -5.902 1.988 1.00 98.38 78 TYR A C 1
ATOM 611 O O . TYR A 1 78 ? -0.789 -5.608 2.547 1.00 98.38 78 TYR A O 1
ATOM 619 N N . SER A 1 79 ? 1.380 -5.201 2.203 1.00 98.50 79 SER A N 1
ATOM 620 C CA . SER A 1 79 ? 1.435 -4.064 3.124 1.00 98.50 79 SER A CA 1
ATOM 621 C C . SER A 1 79 ? 0.486 -2.927 2.731 1.00 98.50 79 SER A C 1
ATOM 623 O O . SER A 1 79 ? -0.048 -2.262 3.618 1.00 98.50 79 SER A O 1
ATOM 625 N N . CYS A 1 80 ? 0.220 -2.715 1.439 1.00 98.69 80 CYS A N 1
ATOM 626 C CA . CYS A 1 80 ? -0.784 -1.748 0.997 1.00 98.69 80 CYS A CA 1
ATOM 627 C C . CYS A 1 80 ? -2.187 -2.134 1.483 1.00 98.69 80 CYS A C 1
ATOM 629 O O . CYS A 1 80 ? -2.864 -1.293 2.069 1.00 98.69 80 CYS A O 1
ATOM 631 N N . TYR A 1 81 ? -2.596 -3.398 1.330 1.00 98.69 81 TYR A N 1
ATOM 632 C CA . TYR A 1 81 ? -3.895 -3.873 1.824 1.00 98.69 81 TYR A CA 1
ATOM 633 C C . TYR A 1 81 ? -4.026 -3.759 3.347 1.00 98.69 81 TYR A C 1
ATOM 635 O O . TYR A 1 81 ? -5.045 -3.281 3.840 1.00 98.69 81 TYR A O 1
ATOM 643 N N . ILE A 1 82 ? -2.976 -4.092 4.103 1.00 98.62 82 ILE A N 1
ATOM 644 C CA . ILE A 1 82 ? -2.991 -3.947 5.568 1.00 98.62 82 ILE A CA 1
ATOM 645 C C . ILE A 1 82 ? -3.160 -2.484 5.999 1.00 98.62 82 ILE A C 1
ATOM 647 O O . ILE A 1 82 ? -3.915 -2.196 6.931 1.00 98.62 82 ILE A O 1
ATOM 651 N N . ASN A 1 83 ? -2.492 -1.542 5.332 1.00 98.56 83 ASN A N 1
ATOM 652 C CA . ASN A 1 83 ? -2.656 -0.126 5.661 1.00 98.56 83 ASN A CA 1
ATOM 653 C C . ASN A 1 83 ? -4.013 0.420 5.206 1.00 98.56 83 ASN A C 1
ATOM 655 O O . ASN A 1 83 ? -4.613 1.189 5.947 1.00 98.56 83 ASN A O 1
ATOM 659 N N . LEU A 1 84 ? -4.542 -0.021 4.061 1.00 98.69 84 LEU A N 1
ATOM 660 C CA . LEU A 1 84 ? -5.905 0.318 3.636 1.00 98.69 84 LEU A CA 1
ATOM 661 C C . LEU A 1 84 ? -6.943 -0.154 4.660 1.00 98.69 84 LEU A C 1
ATOM 663 O O . LEU A 1 84 ? -7.796 0.629 5.078 1.00 98.69 84 LEU A O 1
ATOM 667 N N . GLY A 1 85 ? -6.817 -1.396 5.132 1.00 98.44 85 GLY A N 1
ATOM 668 C CA . GLY A 1 85 ? -7.669 -1.928 6.190 1.00 98.44 85 GLY A CA 1
ATOM 669 C C . GLY A 1 85 ? -7.538 -1.141 7.493 1.00 98.44 85 GLY A C 1
ATOM 670 O O . GLY A 1 85 ? -8.538 -0.816 8.127 1.00 98.44 85 GLY A O 1
ATOM 671 N N . SER A 1 86 ? -6.317 -0.745 7.857 1.00 98.31 86 SER A N 1
ATOM 672 C CA . SER A 1 86 ? -6.066 0.078 9.046 1.00 98.31 86 SER A CA 1
ATOM 673 C C . SER A 1 86 ? -6.681 1.478 8.927 1.00 98.31 86 SER A C 1
ATOM 675 O O . SER A 1 86 ? -7.295 1.949 9.877 1.00 98.31 86 SER A O 1
ATOM 677 N N . ASN A 1 87 ? -6.573 2.130 7.764 1.00 98.12 87 ASN A N 1
ATOM 678 C CA . ASN A 1 87 ? -7.180 3.441 7.509 1.00 98.12 87 ASN A CA 1
ATOM 679 C C . ASN A 1 87 ? -8.715 3.370 7.534 1.00 98.12 87 ASN A C 1
ATOM 681 O O . ASN A 1 87 ? -9.372 4.276 8.041 1.00 98.12 87 ASN A O 1
ATOM 685 N N . ALA A 1 88 ? -9.308 2.304 6.987 1.00 98.12 88 ALA A N 1
ATOM 686 C CA . ALA A 1 88 ? -10.750 2.072 7.069 1.00 98.12 88 ALA A CA 1
ATOM 687 C C . ALA A 1 88 ? -11.202 1.833 8.519 1.00 98.12 88 ALA A C 1
ATOM 689 O O . ALA A 1 88 ? -12.169 2.445 8.966 1.00 98.12 88 ALA A O 1
ATOM 690 N N . TYR A 1 89 ? -10.453 1.027 9.276 1.00 98.12 89 TYR A N 1
ATOM 691 C CA . TYR A 1 89 ? -10.729 0.758 10.685 1.00 98.12 89 TYR A CA 1
ATOM 692 C C . TYR A 1 89 ? -10.662 2.027 11.548 1.00 98.12 89 TYR A C 1
ATOM 694 O O . TYR A 1 89 ? -11.541 2.256 12.371 1.00 98.12 89 TYR A O 1
ATOM 702 N N . GLU A 1 90 ? -9.661 2.887 11.340 1.00 97.31 90 GLU A N 1
ATOM 703 C CA . GLU A 1 90 ? -9.531 4.165 12.060 1.00 97.31 90 GLU A CA 1
ATOM 704 C C . GLU A 1 90 ? -10.664 5.157 11.752 1.00 97.31 90 GLU A C 1
ATOM 706 O O . GLU A 1 90 ? -10.977 6.007 12.584 1.00 97.3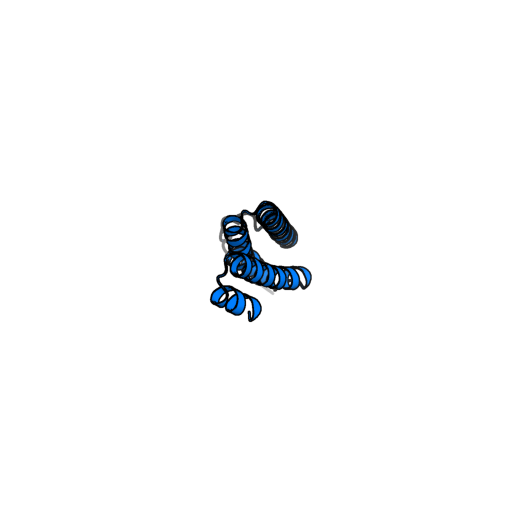1 90 GLU A O 1
ATOM 711 N N . ARG A 1 91 ? -11.320 5.023 10.593 1.00 96.50 91 ARG A N 1
ATOM 712 C CA . ARG A 1 91 ? -12.532 5.777 10.229 1.00 96.50 91 ARG A CA 1
ATOM 713 C C . ARG A 1 91 ? -13.835 5.084 10.649 1.00 96.50 91 ARG A C 1
ATOM 715 O O . ARG A 1 91 ? -14.903 5.531 10.242 1.00 96.50 91 ARG A O 1
ATOM 722 N N . ASP A 1 92 ? -13.753 4.013 11.438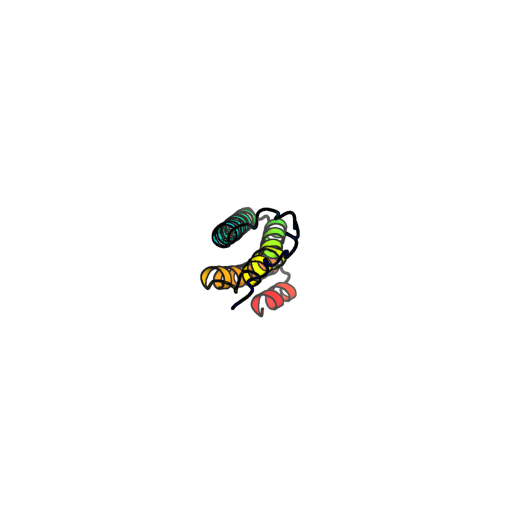 1.00 97.62 92 ASP A N 1
ATOM 723 C CA . ASP A 1 92 ? -14.888 3.193 11.887 1.00 97.62 92 ASP A CA 1
ATOM 724 C C . ASP A 1 92 ? -15.654 2.483 10.744 1.00 97.62 92 ASP A C 1
ATOM 726 O O . ASP A 1 92 ? -16.762 1.980 10.928 1.00 97.62 92 ASP A O 1
ATOM 730 N N . ASP A 1 93 ? -15.052 2.365 9.552 1.00 97.88 93 ASP A N 1
ATOM 731 C CA . ASP A 1 93 ? -15.594 1.557 8.453 1.00 97.88 93 ASP A CA 1
ATOM 732 C C . ASP A 1 93 ? -15.107 0.107 8.571 1.00 97.88 93 ASP A C 1
ATOM 734 O O . ASP A 1 93 ? -14.221 -0.373 7.856 1.00 97.88 93 ASP A O 1
ATOM 738 N N . ILE A 1 94 ? -15.693 -0.605 9.532 1.00 97.69 94 ILE A N 1
ATOM 739 C CA . ILE A 1 94 ? -15.303 -1.976 9.890 1.00 97.69 94 ILE A CA 1
ATOM 740 C C . ILE A 1 94 ? -15.504 -2.956 8.732 1.00 97.69 94 ILE A C 1
ATOM 742 O O . ILE A 1 94 ? -14.735 -3.908 8.580 1.00 97.69 94 ILE A O 1
ATOM 746 N N . LYS A 1 95 ? -16.536 -2.739 7.910 1.00 98.06 95 LYS A N 1
ATOM 747 C CA . LYS A 1 95 ? -16.828 -3.623 6.781 1.00 98.06 95 LYS A CA 1
ATOM 748 C C . LYS A 1 95 ? -15.736 -3.503 5.724 1.00 98.06 95 LYS A C 1
ATOM 750 O O . LYS A 1 95 ? -15.176 -4.519 5.324 1.00 98.06 95 LYS A O 1
ATOM 755 N N . LEU A 1 96 ? -15.402 -2.276 5.331 1.00 97.56 96 LEU A N 1
ATOM 756 C CA . LEU A 1 96 ? -14.340 -2.035 4.363 1.00 97.56 96 LEU A CA 1
ATOM 757 C C . LEU A 1 96 ? -12.975 -2.488 4.897 1.00 97.56 96 LEU A C 1
ATOM 759 O O . LEU A 1 96 ? -12.182 -3.068 4.158 1.00 97.56 96 LEU A O 1
ATOM 763 N N . ALA A 1 97 ? -12.715 -2.284 6.192 1.00 98.38 97 ALA A N 1
ATOM 764 C CA . ALA A 1 97 ? -11.496 -2.766 6.831 1.00 98.38 97 ALA A CA 1
ATOM 765 C C . ALA A 1 97 ? -11.340 -4.288 6.702 1.00 98.38 97 ALA A C 1
ATOM 767 O O . ALA A 1 97 ? -10.272 -4.773 6.325 1.00 98.38 97 ALA A O 1
ATOM 768 N N . LEU A 1 98 ? -12.414 -5.038 6.972 1.00 98.06 98 LEU A N 1
ATOM 769 C CA . LEU A 1 98 ? -12.426 -6.492 6.842 1.00 98.06 98 LEU A CA 1
ATOM 770 C C . LEU A 1 98 ? -12.178 -6.939 5.397 1.00 98.06 98 LEU A C 1
ATOM 772 O O . LEU A 1 98 ? -11.377 -7.846 5.182 1.00 98.06 98 LEU A O 1
ATOM 776 N N . ASP A 1 99 ? -12.823 -6.291 4.424 1.00 98.06 99 ASP A N 1
ATOM 777 C CA . ASP A 1 99 ? -12.640 -6.603 3.003 1.00 98.06 99 ASP A CA 1
ATOM 778 C C . ASP A 1 99 ? -11.164 -6.445 2.588 1.00 98.06 99 ASP A C 1
ATOM 780 O O . ASP A 1 99 ? -10.602 -7.315 1.917 1.00 98.06 99 ASP A O 1
ATOM 784 N N . TYR A 1 100 ? -10.490 -5.389 3.059 1.00 98.12 100 TYR A N 1
ATOM 785 C CA . TYR A 1 100 ? -9.062 -5.196 2.806 1.00 98.12 100 TYR A CA 1
ATOM 786 C C . TYR A 1 100 ? -8.169 -6.227 3.508 1.00 98.12 100 TYR A C 1
ATOM 788 O O . TYR A 1 100 ? -7.210 -6.699 2.904 1.00 98.12 100 TYR A O 1
ATOM 796 N N . PHE A 1 101 ? -8.462 -6.613 4.753 1.00 97.25 101 PHE A N 1
ATOM 797 C CA . PHE A 1 101 ? -7.644 -7.593 5.481 1.00 97.25 101 PHE A CA 1
ATOM 798 C C . PHE A 1 101 ? -7.737 -9.024 4.936 1.00 97.25 101 PHE A C 1
ATOM 800 O O . PHE A 1 101 ? -6.875 -9.846 5.246 1.00 97.25 101 PHE A O 1
ATOM 807 N N . LEU A 1 102 ? -8.774 -9.334 4.157 1.00 96.19 102 LEU A N 1
ATOM 808 C CA . LEU A 1 102 ? -8.999 -10.657 3.571 1.00 96.19 102 LEU A CA 1
ATOM 809 C C . LEU A 1 102 ? -8.509 -10.786 2.119 1.00 96.19 102 LEU A C 1
ATOM 811 O O . LEU A 1 102 ? -8.670 -11.859 1.533 1.00 96.19 102 LEU A O 1
ATOM 815 N N . THR A 1 103 ? -7.944 -9.718 1.547 1.00 88.56 103 THR A N 1
ATOM 816 C CA . THR A 1 103 ? -7.368 -9.715 0.190 1.00 88.56 103 THR A CA 1
ATOM 817 C C . THR A 1 103 ? -5.945 -10.272 0.184 1.00 88.56 103 THR A C 1
ATOM 819 O O . THR A 1 103 ? -5.643 -11.084 -0.722 1.00 88.56 103 THR A O 1
#

InterPro domains:
  IPR033053 Histone transcription regulator 3/CABIN1 [PTHR15502] (1-102)